Protein AF-A0A7V9ZM08-F1 (afdb_monomer)

Foldseek 3Di:
DDPLVVVVQVVCVVDPVLVVVQLQAQFLQVNVVVSVVVVRPDGSLNSLLVLLVVLLVDDPVQLVCLQAFAAGPDDDDGRRNRTHNAFQLLVLLLVLLVVPDDDPDVDPLVVVVSVCSVPPPVLSVCSSPDGGLVSVCVSSVVVPGNDDSSVSSNRSSVSSNVDDSVVSNCRRGVD

Radius of gyration: 16.04 Å; Cα contacts (8 Å, |Δi|>4): 259; chains: 1; bounding box: 40×32×43 Å

pLDDT: mean 90.61, std 7.18, range [62.62, 97.0]

Nearest PDB structures (foldseek):
  3unw-assembly1_D  TM=2.299E-01  e=9.955E+00  Homo sapiens

Mean predicted aligned error: 4.02 Å

Solvent-accessible surface area (backbone atoms only — not comparable to full-atom values): 9255 Å² total; per-residue (Å²): 134,58,70,59,57,52,52,50,52,5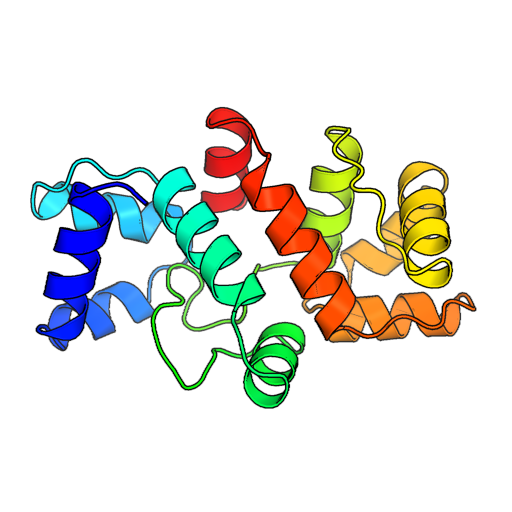3,52,42,74,76,27,68,69,55,46,55,59,39,36,66,23,68,30,31,31,50,48,18,54,57,38,41,78,73,70,39,89,55,47,18,30,56,54,46,35,51,44,22,58,46,56,72,68,48,56,69,73,44,32,48,38,24,15,63,34,34,51,47,91,71,75,85,70,60,14,42,56,52,40,16,88,51,77,47,31,24,47,53,54,51,55,54,47,70,72,65,63,73,78,89,61,90,48,65,45,51,47,53,50,54,52,46,61,76,72,33,71,75,53,46,64,62,29,59,72,14,51,18,31,41,47,38,27,53,55,36,44,77,70,76,32,80,53,55,23,46,59,54,45,41,53,51,24,58,48,51,66,68,47,52,67,70,55,28,33,32,58,15,57,76,102

Sequence (175 aa):
MSQELINFFAKITADKALQERLYVTKEIADVAVIAQEMGFQISGADILRAQAGRVMSLPEDELNTVASGNKAKTGAQWGRGGKGYLDSAGFWLIEINHWGYSEQTSDSSLQLLITKIKEEKSFHIQLLTAKSFEDIADVARRNGFNVIAGDLLRYQAAQILKLSDEQAERVARGR

Secondary structure (DSSP, 8-state):
--HHHHHHHHHHHH-HHHHHHHHS-SSHHHHHHHHHHTT----HHHHHHHHHHHHHT--HHHHHHHHTTPPPSSS---SSTT-SS-SSHHHHHHHHHHTT-----S-HHHHHHHHHHHH-HHHHHHHTT--SHHHHHHHHHHTT----HHHHHHHHHHHHTTS-HHHHHHHHTT-

Structure (mmCIF, N/CA/C/O backbone):
data_AF-A0A7V9ZM08-F1
#
_entry.id   AF-A0A7V9ZM08-F1
#
loop_
_atom_site.group_PDB
_atom_site.id
_atom_site.type_symbol
_atom_site.label_atom_id
_atom_site.label_alt_id
_atom_site.label_comp_id
_atom_site.label_asym_id
_atom_site.label_entity_id
_atom_site.label_seq_id
_atom_site.pdbx_PDB_ins_code
_atom_site.Cartn_x
_atom_site.Cartn_y
_atom_site.Cartn_z
_atom_site.occupancy
_atom_site.B_iso_or_equiv
_atom_site.auth_seq_id
_atom_site.auth_comp_id
_atom_site.auth_asym_id
_atom_site.auth_atom_id
_atom_site.pdbx_PDB_model_num
ATOM 1 N N . MET A 1 1 ? -4.580 2.032 -15.998 1.00 78.75 1 MET A N 1
ATOM 2 C CA . MET A 1 1 ? -3.100 1.992 -15.979 1.00 78.75 1 MET A CA 1
ATOM 3 C C . MET A 1 1 ? -2.607 2.699 -17.233 1.00 78.75 1 MET A C 1
ATOM 5 O O . MET A 1 1 ? -3.222 2.480 -18.269 1.00 78.75 1 MET A O 1
ATOM 9 N N . SER A 1 2 ? -1.600 3.574 -17.150 1.00 88.94 2 SER A N 1
ATOM 10 C CA . SER A 1 2 ? -1.068 4.289 -18.324 1.00 88.94 2 SER A CA 1
ATOM 11 C C . SER A 1 2 ? -0.174 3.384 -19.183 1.00 88.94 2 SER A C 1
ATOM 13 O O . SER A 1 2 ? 0.355 2.385 -18.691 1.00 88.94 2 SER A O 1
ATOM 15 N N . GLN A 1 3 ? 0.014 3.738 -20.459 1.00 91.88 3 GLN A N 1
ATOM 16 C CA . GLN A 1 3 ? 0.896 2.988 -21.363 1.00 91.88 3 GLN A CA 1
ATOM 17 C C . GLN A 1 3 ? 2.362 3.029 -20.906 1.00 91.88 3 GLN A C 1
ATOM 19 O O . GLN A 1 3 ? 3.047 2.012 -20.963 1.00 91.88 3 GLN A O 1
ATOM 24 N N . GLU A 1 4 ? 2.820 4.175 -20.394 1.00 93.81 4 GLU A N 1
ATOM 25 C CA . GLU A 1 4 ? 4.153 4.335 -19.795 1.00 93.81 4 GLU A CA 1
ATOM 26 C C . GLU A 1 4 ? 4.392 3.308 -18.685 1.00 93.81 4 GLU A C 1
ATOM 28 O O . GLU A 1 4 ? 5.396 2.597 -18.690 1.00 93.81 4 GLU A O 1
ATOM 33 N N . LEU A 1 5 ? 3.422 3.155 -17.778 1.00 92.75 5 LEU A N 1
ATOM 34 C CA . LEU A 1 5 ? 3.534 2.231 -16.656 1.00 92.75 5 LEU A CA 1
ATOM 35 C C . LEU A 1 5 ? 3.549 0.763 -17.097 1.00 92.75 5 LEU A C 1
ATOM 37 O O . LEU A 1 5 ? 4.313 -0.038 -16.558 1.00 92.75 5 LEU A O 1
ATOM 41 N N . ILE A 1 6 ? 2.759 0.421 -18.119 1.00 92.69 6 ILE A N 1
ATOM 42 C CA . ILE A 1 6 ? 2.776 -0.910 -18.742 1.00 92.69 6 ILE A CA 1
ATOM 43 C C . ILE A 1 6 ? 4.159 -1.200 -19.341 1.00 92.69 6 ILE A C 1
ATOM 45 O O . ILE A 1 6 ? 4.727 -2.266 -19.093 1.00 92.69 6 ILE A O 1
ATOM 49 N N . ASN A 1 7 ? 4.726 -0.247 -20.084 1.00 94.81 7 ASN A N 1
ATOM 50 C CA . ASN A 1 7 ? 6.039 -0.396 -20.712 1.00 94.81 7 ASN A CA 1
ATOM 51 C C . ASN A 1 7 ? 7.152 -0.539 -19.663 1.00 94.81 7 ASN A C 1
ATOM 53 O O . ASN A 1 7 ? 8.027 -1.398 -19.798 1.00 94.81 7 ASN A O 1
ATOM 57 N N . PHE A 1 8 ? 7.093 0.247 -18.587 1.00 94.75 8 PHE A N 1
ATOM 58 C CA . PHE A 1 8 ? 8.040 0.144 -17.482 1.00 94.75 8 PHE A CA 1
ATOM 59 C C . PHE A 1 8 ? 7.957 -1.225 -16.793 1.00 94.75 8 PHE A C 1
ATOM 61 O O . PHE A 1 8 ? 8.977 -1.885 -16.607 1.00 94.75 8 PHE A O 1
ATOM 68 N N . PHE A 1 9 ? 6.755 -1.728 -16.496 1.00 91.94 9 PHE A N 1
ATOM 69 C CA . PHE A 1 9 ? 6.584 -3.059 -15.901 1.00 91.94 9 PHE A CA 1
ATOM 70 C C . PHE A 1 9 ? 7.048 -4.198 -16.817 1.00 91.94 9 PHE A C 1
ATOM 72 O O . PHE A 1 9 ? 7.638 -5.172 -16.334 1.00 91.94 9 PHE A O 1
ATOM 79 N N . ALA A 1 10 ? 6.851 -4.070 -18.131 1.00 92.88 10 ALA A N 1
ATOM 80 C CA . ALA A 1 10 ? 7.405 -5.009 -19.102 1.00 92.88 10 ALA A CA 1
ATOM 81 C C . ALA A 1 10 ? 8.943 -5.012 -19.058 1.00 92.88 10 ALA A C 1
ATOM 83 O O . ALA A 1 10 ? 9.559 -6.080 -19.000 1.00 92.88 10 ALA A O 1
ATOM 84 N N . LYS A 1 11 ? 9.566 -3.827 -18.992 1.00 94.50 11 LYS A N 1
ATOM 85 C CA . LYS A 1 11 ? 11.023 -3.685 -18.866 1.00 94.50 11 LYS A CA 1
ATOM 86 C C . LYS A 1 11 ? 11.550 -4.315 -17.577 1.00 94.50 11 LYS A C 1
ATOM 88 O O . LYS A 1 11 ? 12.524 -5.058 -17.640 1.00 94.50 11 LYS A O 1
ATOM 93 N N . ILE A 1 12 ? 10.891 -4.091 -16.439 1.00 92.25 12 ILE A N 1
ATOM 94 C CA . ILE A 1 12 ? 11.284 -4.708 -15.162 1.00 92.25 12 ILE A CA 1
ATOM 95 C C . ILE A 1 12 ? 11.203 -6.230 -15.238 1.00 92.25 12 ILE A C 1
ATOM 97 O O . ILE A 1 12 ? 12.118 -6.919 -14.800 1.00 92.25 12 ILE A O 1
ATOM 101 N N . THR A 1 13 ? 10.136 -6.771 -15.827 1.00 90.25 13 THR A N 1
ATOM 102 C CA . THR A 1 13 ? 9.944 -8.225 -15.942 1.00 90.25 13 THR A CA 1
ATOM 103 C C . THR A 1 13 ? 11.087 -8.895 -16.714 1.00 90.25 13 THR A C 1
ATOM 105 O O . THR A 1 13 ? 11.516 -9.988 -16.349 1.00 90.25 13 THR A O 1
ATOM 108 N N . ALA A 1 14 ? 11.620 -8.225 -17.737 1.00 92.56 14 ALA A N 1
ATOM 109 C CA . ALA A 1 14 ? 12.713 -8.730 -18.566 1.00 92.56 14 ALA A CA 1
ATOM 110 C C . ALA A 1 14 ? 14.125 -8.499 -17.982 1.00 92.56 14 ALA A C 1
ATOM 112 O O . ALA A 1 14 ? 15.093 -9.040 -18.515 1.00 92.56 14 ALA A O 1
ATOM 113 N N . ASP A 1 15 ? 14.271 -7.702 -16.918 1.00 94.75 15 ASP A N 1
ATOM 114 C CA . ASP A 1 15 ? 15.563 -7.170 -16.468 1.00 94.75 15 ASP A CA 1
ATOM 115 C C . ASP A 1 15 ? 15.821 -7.453 -14.977 1.00 94.75 15 ASP A C 1
ATOM 117 O O . ASP A 1 15 ? 15.319 -6.766 -14.086 1.00 94.75 15 ASP A O 1
ATOM 121 N N . LYS A 1 16 ? 16.621 -8.491 -14.695 1.00 91.94 16 LYS A N 1
ATOM 122 C CA . LYS A 1 16 ? 16.938 -8.915 -13.318 1.00 91.94 16 LYS A CA 1
ATOM 123 C C . LYS A 1 16 ? 17.718 -7.859 -12.533 1.00 91.94 16 LYS A C 1
ATOM 125 O O . LYS A 1 16 ? 17.426 -7.653 -11.360 1.00 91.94 16 LYS A O 1
ATOM 130 N N . ALA A 1 17 ? 18.663 -7.170 -13.174 1.00 93.88 17 ALA A N 1
ATOM 131 C CA . ALA A 1 17 ? 19.453 -6.132 -12.515 1.00 93.88 17 ALA A CA 1
ATOM 132 C C . ALA A 1 17 ? 18.559 -4.954 -12.098 1.00 93.88 17 ALA A C 1
ATOM 134 O O . ALA A 1 17 ? 18.691 -4.418 -10.997 1.00 93.88 17 ALA A O 1
ATOM 135 N N . LEU A 1 18 ? 17.585 -4.599 -12.941 1.00 93.31 18 LEU A N 1
ATOM 136 C CA . LEU A 1 18 ? 16.574 -3.610 -12.584 1.00 93.31 18 LEU A CA 1
ATOM 137 C C . LEU A 1 18 ? 15.688 -4.085 -11.423 1.00 93.31 18 LEU A C 1
ATOM 139 O O . LEU A 1 18 ? 15.419 -3.304 -10.514 1.00 93.31 18 LEU A O 1
ATOM 143 N N . GLN A 1 19 ? 15.263 -5.352 -11.403 1.00 90.19 19 GLN A N 1
ATOM 144 C CA . GLN A 1 19 ? 14.490 -5.903 -10.280 1.00 90.19 19 GLN A CA 1
ATOM 145 C C . GLN A 1 19 ? 15.254 -5.827 -8.953 1.00 90.19 19 GLN A C 1
ATOM 147 O O . GLN A 1 19 ? 14.664 -5.455 -7.939 1.00 90.19 19 GLN A O 1
ATOM 152 N N . GLU A 1 20 ? 16.550 -6.148 -8.955 1.00 89.56 20 GLU A N 1
ATOM 153 C CA . GLU A 1 20 ? 17.423 -6.042 -7.780 1.00 89.56 20 GLU A CA 1
ATOM 154 C C . GLU A 1 20 ? 17.579 -4.587 -7.328 1.00 89.56 20 GLU A C 1
ATOM 156 O O . GLU A 1 20 ? 17.430 -4.280 -6.144 1.00 89.56 20 GLU A O 1
ATOM 161 N N . ARG A 1 21 ? 17.780 -3.664 -8.274 1.00 92.25 21 ARG A N 1
ATOM 162 C CA . ARG A 1 21 ? 17.854 -2.226 -7.988 1.00 92.25 21 ARG A CA 1
ATOM 163 C C . ARG A 1 21 ? 16.555 -1.695 -7.374 1.00 92.25 21 ARG A C 1
ATOM 165 O O . ARG A 1 21 ? 16.590 -0.950 -6.400 1.00 92.25 21 ARG A O 1
ATOM 172 N N . LEU A 1 22 ? 15.406 -2.105 -7.909 1.00 91.31 22 LEU A N 1
ATOM 173 C CA . LEU A 1 22 ? 14.084 -1.741 -7.393 1.00 91.31 22 LEU A CA 1
ATOM 174 C C . LEU A 1 22 ? 13.741 -2.428 -6.068 1.00 91.31 22 LEU A C 1
ATOM 176 O O . LEU A 1 22 ? 12.836 -1.988 -5.367 1.00 91.31 22 LEU A O 1
ATOM 180 N N . TYR A 1 23 ? 14.412 -3.522 -5.717 1.00 86.62 23 TYR A N 1
ATOM 181 C CA . TYR A 1 23 ? 14.157 -4.229 -4.465 1.00 86.62 23 TYR A CA 1
ATOM 182 C C . TYR A 1 23 ? 14.625 -3.429 -3.243 1.00 86.62 23 TYR A C 1
ATOM 184 O O . TYR A 1 23 ? 13.974 -3.458 -2.197 1.00 86.62 23 TYR A O 1
ATOM 192 N N . VAL A 1 24 ? 15.741 -2.710 -3.383 1.00 87.62 24 VAL A N 1
ATOM 193 C CA . VAL A 1 24 ? 16.412 -1.997 -2.284 1.00 87.62 24 VAL A CA 1
ATOM 194 C C . VAL A 1 24 ? 15.936 -0.555 -2.089 1.00 87.62 24 VAL A C 1
ATOM 196 O O . VAL A 1 24 ? 16.386 0.111 -1.156 1.00 87.62 24 VAL A O 1
ATOM 199 N N . THR A 1 25 ? 15.027 -0.066 -2.934 1.00 90.88 25 THR A N 1
ATOM 200 C CA . THR A 1 25 ? 14.401 1.255 -2.774 1.00 90.88 25 THR A CA 1
ATOM 201 C C . THR A 1 25 ? 13.597 1.330 -1.481 1.00 90.88 25 THR A C 1
ATOM 203 O O . THR A 1 25 ? 12.986 0.341 -1.069 1.00 90.88 25 THR A O 1
ATOM 206 N N . LYS A 1 26 ? 13.607 2.487 -0.812 1.00 88.94 26 LYS A N 1
ATOM 207 C CA . LYS A 1 26 ? 12.999 2.653 0.518 1.00 88.94 26 LYS A CA 1
ATOM 208 C C . LYS A 1 26 ? 11.596 3.228 0.451 1.00 88.94 26 LYS A C 1
ATOM 210 O O . LYS A 1 26 ? 10.774 2.832 1.271 1.00 88.94 26 LYS A O 1
ATOM 215 N N . GLU A 1 27 ? 11.368 4.126 -0.499 1.00 91.62 27 GLU A N 1
ATOM 216 C CA . GLU A 1 27 ? 10.089 4.777 -0.761 1.00 91.62 27 GLU A CA 1
ATOM 217 C C . GLU A 1 27 ? 9.542 4.339 -2.126 1.00 91.62 27 GLU A C 1
ATOM 219 O O . GLU A 1 27 ? 10.289 3.997 -3.046 1.00 91.62 27 GLU A O 1
ATOM 224 N N . ILE A 1 28 ? 8.220 4.371 -2.296 1.00 92.44 28 ILE A N 1
ATOM 225 C CA . ILE A 1 28 ? 7.585 4.077 -3.589 1.00 92.44 28 ILE A CA 1
ATOM 226 C C . ILE A 1 28 ? 7.992 5.132 -4.622 1.00 92.44 28 ILE A C 1
ATOM 228 O O . ILE A 1 28 ? 8.204 4.800 -5.788 1.00 92.44 28 ILE A O 1
ATOM 232 N N . ALA A 1 29 ? 8.184 6.379 -4.192 1.00 93.75 29 ALA A N 1
ATOM 233 C CA . ALA A 1 29 ? 8.682 7.455 -5.039 1.00 93.75 29 ALA A CA 1
ATOM 234 C C . ALA A 1 29 ? 10.081 7.171 -5.629 1.00 93.75 29 ALA A C 1
ATOM 236 O O . ALA A 1 29 ? 10.342 7.564 -6.765 1.00 93.75 29 ALA A O 1
ATOM 237 N N . ASP A 1 30 ? 10.948 6.413 -4.945 1.00 94.69 30 ASP A N 1
ATOM 238 C CA . ASP A 1 30 ? 12.268 6.028 -5.480 1.00 94.69 30 ASP A CA 1
ATOM 239 C C . ASP A 1 30 ? 12.146 5.173 -6.757 1.00 94.69 30 ASP A C 1
ATOM 241 O O . ASP A 1 30 ? 12.998 5.221 -7.645 1.00 94.69 30 ASP A O 1
ATOM 245 N N . VAL A 1 31 ? 11.071 4.381 -6.875 1.00 93.94 31 VAL A N 1
ATOM 246 C CA . VAL A 1 31 ? 10.787 3.573 -8.074 1.00 93.94 31 VAL A CA 1
ATOM 247 C C . VAL A 1 31 ? 10.521 4.477 -9.276 1.00 93.94 31 VAL A C 1
ATOM 249 O O . VAL A 1 31 ? 10.979 4.181 -10.379 1.00 93.94 31 VAL A O 1
ATOM 252 N N . ALA A 1 32 ? 9.811 5.586 -9.058 1.00 95.06 32 ALA A N 1
ATOM 253 C CA . ALA A 1 32 ? 9.536 6.571 -10.095 1.00 95.06 32 ALA A CA 1
ATOM 254 C C . ALA A 1 32 ? 10.812 7.306 -10.529 1.00 95.06 32 ALA A C 1
ATOM 256 O O . ALA A 1 32 ? 11.017 7.491 -11.725 1.00 95.06 32 ALA A O 1
ATOM 257 N N . VAL A 1 33 ? 11.715 7.633 -9.595 1.00 96.44 33 VAL A N 1
ATOM 258 C CA . VAL A 1 33 ? 13.034 8.211 -9.922 1.00 96.44 33 VAL A CA 1
ATOM 259 C C . VAL A 1 33 ? 13.820 7.281 -10.850 1.00 96.44 33 VAL A C 1
ATOM 261 O O . VAL A 1 33 ? 14.304 7.711 -11.894 1.00 96.44 33 VAL A O 1
ATOM 264 N N . ILE A 1 34 ? 13.875 5.983 -10.533 1.00 96.06 34 ILE A N 1
ATOM 265 C CA . ILE A 1 34 ? 14.546 4.987 -11.384 1.00 96.06 34 ILE A CA 1
ATOM 266 C C . ILE A 1 34 ? 13.873 4.881 -12.760 1.00 96.06 34 ILE A C 1
ATOM 268 O O . ILE A 1 34 ? 14.561 4.763 -13.771 1.00 96.06 34 ILE A O 1
ATOM 272 N N . ALA A 1 35 ? 12.540 4.937 -12.822 1.00 95.62 35 ALA A N 1
ATOM 273 C CA . ALA A 1 35 ? 11.814 4.937 -14.090 1.00 95.62 35 ALA A CA 1
ATOM 274 C C . ALA A 1 35 ? 12.184 6.158 -14.956 1.00 95.62 35 ALA A C 1
ATOM 276 O O . ALA A 1 35 ? 12.447 6.016 -16.152 1.00 95.62 35 ALA A O 1
ATOM 277 N N . GLN A 1 36 ? 12.276 7.341 -14.346 1.00 96.75 36 GLN A N 1
ATOM 278 C CA . GLN A 1 36 ? 12.614 8.598 -15.020 1.00 96.75 36 GLN A CA 1
ATOM 279 C C . GLN A 1 36 ? 14.042 8.614 -15.568 1.00 96.75 36 GLN A C 1
ATOM 281 O O . GLN A 1 36 ? 14.254 9.076 -16.688 1.00 96.75 36 GLN A O 1
ATOM 286 N N . GLU A 1 37 ? 15.012 8.042 -14.851 1.00 96.94 37 GLU A N 1
ATOM 287 C CA . GLU A 1 37 ? 16.380 7.853 -15.364 1.00 96.94 37 GLU A CA 1
ATOM 288 C C . GLU A 1 37 ? 16.422 7.016 -16.654 1.00 96.94 37 GLU A C 1
ATOM 290 O O . GLU A 1 37 ? 17.332 7.157 -17.469 1.00 96.94 37 GLU A O 1
ATOM 295 N N . MET A 1 38 ? 15.431 6.144 -16.844 1.00 95.75 38 MET A N 1
ATOM 296 C CA . MET A 1 38 ? 15.282 5.298 -18.027 1.00 95.75 38 MET A CA 1
ATOM 297 C C . MET A 1 38 ? 14.391 5.930 -19.109 1.00 95.75 38 MET A C 1
ATOM 299 O O . MET A 1 38 ? 14.110 5.285 -20.119 1.00 95.75 38 MET A O 1
ATOM 303 N N . GLY A 1 39 ? 13.950 7.174 -18.907 1.00 96.88 39 GLY A N 1
ATOM 304 C CA . GLY A 1 39 ? 13.124 7.936 -19.841 1.00 96.88 39 GLY A CA 1
ATOM 305 C C . GLY A 1 39 ? 11.613 7.791 -19.648 1.00 96.88 39 GLY A C 1
ATOM 306 O O . GLY A 1 39 ? 10.868 8.448 -20.372 1.00 96.88 39 GLY A O 1
ATOM 307 N N . PHE A 1 40 ? 11.146 6.993 -18.680 1.00 96.69 40 PHE A N 1
ATOM 308 C CA . PHE A 1 40 ? 9.712 6.836 -18.423 1.00 96.69 40 PHE A CA 1
ATOM 309 C C . PHE A 1 40 ? 9.141 8.034 -17.660 1.00 96.69 40 PHE A C 1
ATOM 311 O O . PHE A 1 40 ? 9.695 8.470 -16.651 1.00 96.69 40 PHE A O 1
ATOM 318 N N . GLN A 1 41 ? 7.987 8.534 -18.096 1.00 95.88 41 GLN A N 1
ATOM 319 C CA . GLN A 1 41 ? 7.294 9.652 -17.443 1.00 95.88 41 GLN A CA 1
ATOM 320 C C . GLN A 1 41 ? 6.241 9.124 -16.461 1.00 95.88 41 GLN A C 1
ATOM 322 O O . GLN A 1 41 ? 5.043 9.142 -16.736 1.00 95.88 41 GLN A O 1
ATOM 327 N N . ILE A 1 42 ? 6.706 8.594 -15.326 1.00 95.19 42 ILE A N 1
ATOM 328 C CA . ILE A 1 42 ? 5.877 7.954 -14.290 1.00 95.19 42 ILE A CA 1
ATOM 329 C C . ILE A 1 42 ? 6.131 8.636 -12.939 1.00 95.19 42 ILE A C 1
ATOM 331 O O . ILE A 1 42 ? 7.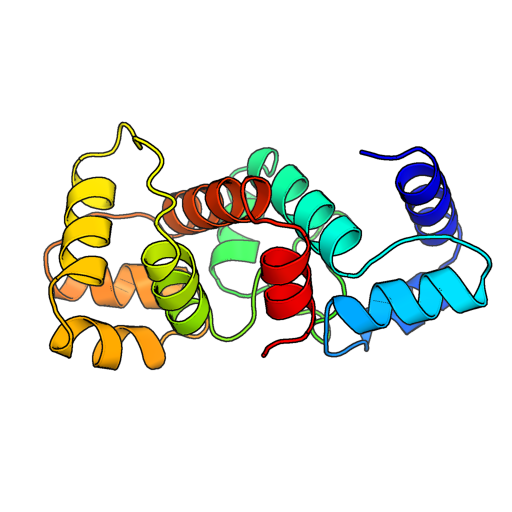272 8.974 -12.615 1.00 95.19 42 ILE A O 1
ATOM 335 N N . SER A 1 43 ? 5.072 8.832 -12.150 1.00 96.00 43 SER A N 1
ATOM 336 C CA . SER A 1 43 ? 5.122 9.398 -10.792 1.00 96.00 43 SER A CA 1
ATOM 337 C C . SER A 1 43 ? 5.097 8.329 -9.689 1.00 96.00 43 SER A C 1
ATOM 339 O O . SER A 1 43 ? 4.778 7.162 -9.934 1.00 96.00 43 SER A O 1
ATOM 341 N N . GLY A 1 44 ? 5.396 8.714 -8.443 1.00 94.75 44 GLY A N 1
ATOM 342 C CA . GLY A 1 44 ? 5.224 7.827 -7.288 1.00 94.75 44 GLY A CA 1
ATOM 343 C C . GLY A 1 44 ? 3.757 7.435 -7.095 1.00 94.75 44 GLY A C 1
ATOM 344 O O . GLY A 1 44 ? 3.456 6.267 -6.838 1.00 94.75 44 GLY A O 1
ATOM 345 N N . ALA A 1 45 ? 2.842 8.384 -7.313 1.00 95.31 45 ALA A N 1
ATOM 346 C CA . ALA A 1 45 ? 1.399 8.159 -7.321 1.00 95.31 45 ALA A CA 1
ATOM 347 C C . ALA A 1 45 ? 0.965 7.064 -8.316 1.00 95.31 45 ALA A C 1
ATOM 349 O O . ALA A 1 45 ? 0.145 6.208 -7.972 1.00 95.31 45 ALA A O 1
ATOM 350 N N . ASP A 1 46 ? 1.536 7.034 -9.524 1.00 95.31 46 ASP A N 1
ATOM 351 C CA . ASP A 1 46 ? 1.240 5.999 -10.525 1.00 95.31 46 ASP A CA 1
ATOM 352 C C . ASP A 1 46 ? 1.646 4.602 -10.042 1.00 95.31 46 ASP A C 1
ATOM 354 O O . ASP A 1 46 ? 0.862 3.650 -10.138 1.00 95.31 46 ASP A O 1
ATOM 358 N N . ILE A 1 47 ? 2.852 4.478 -9.475 1.00 94.00 47 ILE A N 1
ATOM 359 C CA . ILE A 1 47 ? 3.347 3.216 -8.911 1.00 94.00 47 ILE A CA 1
ATOM 360 C C . ILE A 1 47 ? 2.464 2.777 -7.739 1.00 94.00 47 ILE A C 1
ATOM 362 O O . ILE A 1 47 ? 2.054 1.614 -7.682 1.00 94.00 47 ILE A O 1
ATOM 366 N N . LEU A 1 48 ? 2.136 3.695 -6.825 1.00 94.62 48 LEU A N 1
ATOM 367 C CA . LEU A 1 48 ? 1.295 3.421 -5.662 1.00 94.62 48 LEU A CA 1
ATOM 368 C C . LEU A 1 48 ? -0.084 2.896 -6.081 1.00 94.62 48 LEU A C 1
ATOM 370 O O . LEU A 1 48 ? -0.533 1.863 -5.579 1.00 94.62 48 LEU A O 1
ATOM 374 N N . ARG A 1 49 ? -0.745 3.559 -7.037 1.00 94.44 49 ARG A N 1
ATOM 375 C CA . ARG A 1 49 ? -2.058 3.131 -7.541 1.00 94.44 49 ARG A CA 1
ATOM 376 C C . ARG A 1 49 ? -1.988 1.803 -8.280 1.00 94.44 49 ARG A C 1
ATOM 378 O O . ARG A 1 49 ? -2.893 0.986 -8.135 1.00 94.44 49 ARG A O 1
ATOM 385 N N . ALA A 1 50 ? -0.921 1.536 -9.030 1.00 92.69 50 ALA A N 1
ATOM 386 C CA . ALA A 1 50 ? -0.739 0.225 -9.646 1.00 92.69 50 ALA A CA 1
ATOM 387 C C . ALA A 1 50 ? -0.558 -0.889 -8.605 1.00 92.69 50 ALA A C 1
ATOM 389 O O . ALA A 1 50 ? -1.155 -1.957 -8.750 1.00 92.69 50 ALA A O 1
ATOM 390 N N . GLN A 1 51 ? 0.195 -0.639 -7.527 1.00 91.88 51 GLN A N 1
ATOM 391 C CA . GLN A 1 51 ? 0.294 -1.581 -6.408 1.00 91.88 51 GLN A CA 1
ATOM 392 C C . GLN A 1 51 ? -1.062 -1.768 -5.708 1.00 91.88 51 GLN A C 1
ATOM 394 O O . GLN A 1 51 ? -1.421 -2.899 -5.386 1.00 91.88 51 GLN A O 1
ATOM 399 N N . ALA A 1 52 ? -1.840 -0.697 -5.524 1.00 93.00 52 ALA A N 1
ATOM 400 C CA . ALA A 1 52 ? -3.186 -0.751 -4.952 1.00 93.00 52 ALA A CA 1
ATOM 401 C C . ALA A 1 52 ? -4.149 -1.588 -5.805 1.00 93.00 52 ALA A C 1
ATOM 403 O O . ALA A 1 52 ? -4.785 -2.515 -5.312 1.00 93.00 52 ALA A O 1
ATOM 404 N N . GLY A 1 53 ? -4.194 -1.325 -7.113 1.00 92.75 53 GLY A N 1
ATOM 405 C CA . GLY A 1 53 ? -5.000 -2.100 -8.055 1.00 92.75 53 GLY A CA 1
ATOM 406 C C . GLY A 1 53 ? -4.615 -3.580 -8.064 1.00 92.75 53 GLY A C 1
ATOM 407 O O . GLY A 1 53 ? -5.489 -4.440 -8.125 1.00 92.75 53 GLY A O 1
ATOM 408 N N . ARG A 1 54 ? -3.321 -3.895 -7.913 1.00 90.69 54 ARG A N 1
ATOM 409 C CA . ARG A 1 54 ? -2.857 -5.280 -7.767 1.00 90.69 54 ARG A CA 1
ATOM 410 C C . ARG A 1 54 ? -3.418 -5.937 -6.508 1.00 90.69 54 ARG A C 1
ATOM 412 O O . ARG A 1 54 ? -3.911 -7.057 -6.608 1.00 90.69 54 ARG A O 1
ATOM 419 N N . VAL A 1 55 ? -3.353 -5.269 -5.352 1.00 92.25 55 VAL A N 1
ATOM 420 C CA . VAL A 1 55 ? -3.883 -5.787 -4.074 1.00 92.25 55 VAL A CA 1
ATOM 421 C C . VAL A 1 55 ? -5.340 -6.232 -4.208 1.00 92.25 55 VAL A C 1
ATOM 423 O O . VAL A 1 55 ? -5.695 -7.301 -3.715 1.00 92.25 55 VAL A O 1
ATOM 426 N N . MET A 1 56 ? -6.155 -5.479 -4.951 1.00 92.19 56 MET A N 1
ATOM 427 C CA . MET A 1 56 ? -7.563 -5.821 -5.202 1.00 92.19 56 MET A CA 1
ATOM 428 C C . MET A 1 56 ? -7.755 -7.151 -5.947 1.00 92.19 56 MET A C 1
ATOM 430 O O . MET A 1 56 ? -8.811 -7.765 -5.840 1.00 92.19 56 MET A O 1
ATOM 434 N N . SER A 1 57 ? -6.740 -7.598 -6.687 1.00 91.56 57 SER A N 1
ATOM 435 C CA . SER A 1 57 ? -6.756 -8.823 -7.496 1.00 91.56 57 SER A CA 1
ATOM 436 C C . SER A 1 57 ? -5.950 -9.981 -6.900 1.00 91.56 57 SER A C 1
ATOM 438 O O . SER A 1 57 ? -5.859 -11.036 -7.527 1.00 91.56 57 SER A O 1
ATOM 440 N N . LEU A 1 58 ? -5.333 -9.799 -5.725 1.00 91.56 58 LEU A N 1
ATOM 441 C CA . LEU A 1 58 ? -4.529 -10.852 -5.108 1.00 91.56 58 LEU A CA 1
ATOM 442 C C . LEU A 1 58 ? -5.414 -12.024 -4.654 1.00 91.56 58 LEU A C 1
ATOM 444 O O . LEU A 1 58 ? -6.480 -11.790 -4.064 1.00 91.56 58 LEU A O 1
ATOM 448 N N . PRO A 1 59 ? -4.963 -13.274 -4.867 1.00 92.44 59 PRO A N 1
ATOM 449 C CA . PRO A 1 59 ? -5.574 -14.426 -4.224 1.00 92.44 59 PRO A CA 1
ATOM 450 C C . PRO A 1 59 ? -5.380 -14.343 -2.704 1.00 92.44 59 PRO A C 1
ATOM 452 O O . PRO A 1 59 ? -4.515 -13.621 -2.205 1.00 92.44 59 PRO A O 1
ATOM 455 N N . GLU A 1 60 ? -6.212 -15.063 -1.958 1.00 91.19 60 GLU A N 1
ATOM 456 C CA . GLU A 1 60 ? -6.292 -14.943 -0.499 1.00 91.19 60 GLU A CA 1
ATOM 457 C C . GLU A 1 60 ? -4.971 -15.270 0.218 1.00 91.19 60 GLU A C 1
ATOM 459 O O . GLU A 1 60 ? -4.583 -14.576 1.156 1.00 91.19 60 GLU A O 1
ATOM 464 N N . ASP A 1 61 ? -4.227 -16.269 -0.254 1.00 91.12 61 ASP A N 1
ATOM 465 C CA . ASP A 1 61 ? -2.935 -16.663 0.312 1.00 91.12 61 ASP A CA 1
ATOM 466 C C . ASP A 1 61 ? -1.863 -15.570 0.151 1.00 91.12 61 ASP A C 1
ATOM 468 O O . ASP A 1 61 ? -1.111 -15.265 1.087 1.00 91.12 61 ASP A O 1
ATOM 472 N N . GLU A 1 62 ? -1.814 -14.923 -1.015 1.00 91.50 62 GLU A N 1
ATOM 473 C CA . GLU A 1 62 ? -0.932 -13.779 -1.235 1.00 91.50 62 GLU A CA 1
ATOM 474 C C . GLU A 1 62 ? -1.413 -12.533 -0.496 1.00 91.50 62 GLU A C 1
ATOM 476 O O . GLU A 1 62 ? -0.591 -11.787 0.035 1.00 91.50 62 GLU A O 1
ATOM 481 N N . LEU A 1 63 ? -2.725 -12.315 -0.416 1.00 92.00 63 LEU A N 1
ATOM 482 C CA . LEU A 1 63 ? -3.296 -11.200 0.329 1.00 92.00 63 LEU A CA 1
ATOM 483 C C . LEU A 1 63 ? -2.916 -11.284 1.810 1.00 92.00 63 LEU A C 1
ATOM 485 O O . LEU A 1 63 ? -2.449 -10.293 2.364 1.00 92.00 63 LEU A O 1
ATOM 489 N N . ASN A 1 64 ? -3.020 -12.465 2.422 1.00 91.56 64 ASN A N 1
ATOM 490 C CA . ASN A 1 64 ? -2.615 -12.701 3.810 1.00 91.56 64 ASN A CA 1
ATOM 491 C C . ASN A 1 64 ? -1.100 -12.509 4.005 1.00 91.56 64 ASN A C 1
ATOM 493 O O . ASN A 1 64 ? -0.645 -11.936 5.000 1.00 91.56 64 ASN A O 1
ATOM 497 N N . THR A 1 65 ? -0.298 -12.913 3.016 1.00 91.81 65 THR A N 1
ATOM 498 C CA . THR A 1 65 ? 1.152 -12.652 3.013 1.00 91.81 65 THR A CA 1
ATOM 499 C C . THR A 1 65 ? 1.442 -11.146 3.018 1.00 91.81 65 THR A C 1
ATOM 501 O O . THR A 1 65 ? 2.264 -10.665 3.794 1.00 91.81 65 THR A O 1
ATOM 504 N N . VAL A 1 66 ? 0.739 -10.373 2.192 1.00 91.69 66 VAL A N 1
ATOM 505 C CA . VAL A 1 66 ? 0.915 -8.916 2.123 1.00 91.69 66 VAL A CA 1
ATOM 506 C C . VAL A 1 66 ? 0.372 -8.218 3.371 1.00 91.69 66 VAL A C 1
ATOM 508 O O . VAL A 1 66 ? 1.004 -7.287 3.874 1.00 91.69 66 VAL A O 1
ATOM 511 N N . ALA A 1 67 ? -0.761 -8.680 3.901 1.00 92.38 67 ALA A N 1
ATOM 512 C CA . ALA A 1 67 ? -1.409 -8.125 5.086 1.00 92.38 67 ALA A CA 1
ATOM 513 C C . ALA A 1 67 ? -0.545 -8.280 6.348 1.00 92.38 67 ALA A C 1
ATOM 515 O O . ALA A 1 67 ? -0.489 -7.368 7.172 1.00 92.38 67 ALA A O 1
ATOM 516 N N . SER A 1 68 ? 0.224 -9.369 6.439 1.00 90.31 68 SER A N 1
ATOM 517 C CA . SER A 1 68 ? 1.221 -9.602 7.496 1.00 90.31 68 SER A CA 1
ATOM 518 C C . SER A 1 68 ? 2.517 -8.789 7.333 1.00 90.31 68 SER A C 1
ATOM 520 O O . SER A 1 68 ? 3.456 -8.948 8.110 1.00 90.31 68 SER A O 1
ATOM 522 N N . GLY A 1 69 ? 2.593 -7.894 6.341 1.00 86.56 69 GLY A N 1
ATOM 523 C CA . GLY A 1 69 ? 3.752 -7.026 6.112 1.00 86.56 69 GLY A CA 1
ATOM 524 C C . GLY A 1 69 ? 4.874 -7.672 5.295 1.00 86.56 69 GLY A C 1
ATOM 525 O O . GLY A 1 69 ? 5.944 -7.074 5.150 1.00 86.56 69 GLY A O 1
ATOM 526 N N . ASN A 1 70 ? 4.638 -8.852 4.716 1.00 87.94 70 ASN A N 1
ATOM 527 C CA . ASN A 1 70 ? 5.596 -9.538 3.853 1.00 87.94 70 ASN A CA 1
ATOM 528 C C . ASN A 1 70 ? 5.364 -9.206 2.375 1.00 87.94 70 ASN A C 1
ATOM 530 O O . ASN A 1 70 ? 4.301 -8.743 1.965 1.00 87.94 70 ASN A O 1
ATOM 534 N N . LYS A 1 71 ? 6.377 -9.444 1.542 1.00 83.19 71 LYS A N 1
ATOM 535 C CA . LYS A 1 71 ? 6.246 -9.288 0.092 1.00 83.19 71 LYS A CA 1
ATOM 536 C C . LYS A 1 71 ? 5.452 -10.454 -0.496 1.00 83.19 71 LYS A C 1
ATOM 538 O O . LYS A 1 71 ? 5.708 -11.608 -0.157 1.00 83.19 71 LYS A O 1
ATOM 543 N N . ALA A 1 72 ? 4.545 -10.156 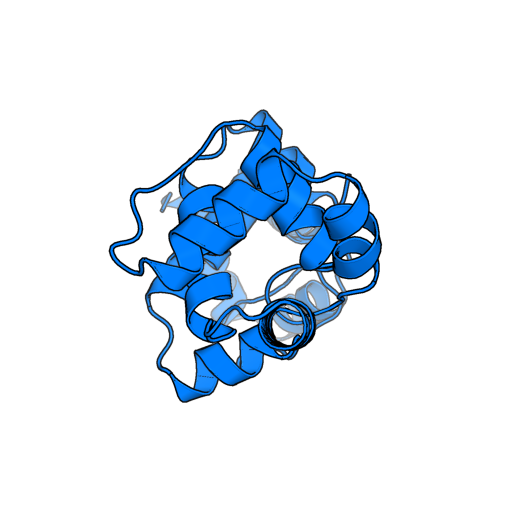-1.425 1.00 81.00 72 ALA A N 1
ATOM 544 C CA . ALA A 1 72 ? 3.900 -11.188 -2.233 1.00 81.00 72 ALA A CA 1
ATOM 545 C C . ALA A 1 72 ? 4.944 -12.016 -3.006 1.00 81.00 72 ALA A C 1
ATOM 547 O O . ALA A 1 72 ? 5.966 -11.489 -3.457 1.00 81.00 72 ALA A O 1
ATOM 548 N N . LYS A 1 73 ? 4.671 -13.313 -3.184 1.00 77.25 73 LYS A N 1
ATOM 549 C CA . LYS A 1 73 ? 5.526 -14.201 -3.986 1.00 77.25 73 LYS A CA 1
ATOM 550 C C . LYS A 1 73 ? 5.490 -13.808 -5.452 1.00 77.25 73 LYS A C 1
ATOM 552 O O . LYS A 1 73 ? 6.516 -13.867 -6.128 1.00 77.25 73 LYS A O 1
ATOM 557 N N . THR A 1 74 ? 4.320 -13.402 -5.937 1.00 72.00 74 THR A N 1
ATOM 558 C CA . THR A 1 74 ? 4.189 -12.930 -7.301 1.00 72.00 74 THR A CA 1
ATOM 559 C C . THR A 1 74 ? 4.243 -11.412 -7.384 1.00 72.00 74 THR A C 1
ATOM 561 O O . THR A 1 74 ? 3.667 -10.658 -6.596 1.00 72.00 74 THR A O 1
ATOM 564 N N . GLY A 1 75 ? 4.942 -10.992 -8.434 1.00 66.00 75 GLY A N 1
ATOM 565 C CA . GLY A 1 75 ? 4.991 -9.656 -8.987 1.00 66.00 75 GLY A CA 1
ATOM 566 C C . GLY A 1 75 ? 5.393 -8.506 -8.068 1.00 66.00 75 GLY A C 1
ATOM 567 O O . GLY A 1 75 ? 6.154 -8.610 -7.110 1.00 66.00 75 GLY A O 1
ATOM 568 N N . ALA A 1 76 ? 4.993 -7.344 -8.546 1.00 64.44 76 ALA A N 1
ATOM 569 C CA . ALA A 1 76 ? 5.724 -6.104 -8.442 1.00 64.44 76 ALA A CA 1
ATOM 570 C C . ALA A 1 76 ? 5.296 -5.262 -7.233 1.00 64.44 76 ALA A C 1
ATOM 572 O O . ALA A 1 76 ? 4.444 -4.385 -7.358 1.00 64.44 76 ALA A O 1
ATOM 573 N N . GLN A 1 77 ? 5.872 -5.522 -6.061 1.00 78.88 77 GLN A N 1
ATOM 574 C CA . GLN A 1 77 ? 5.831 -4.586 -4.933 1.00 78.88 77 GLN A CA 1
ATOM 575 C C . GLN A 1 77 ? 7.256 -4.117 -4.630 1.00 78.88 77 GLN A C 1
ATOM 577 O O . GLN A 1 77 ? 8.106 -4.910 -4.214 1.00 78.88 77 GLN A O 1
ATOM 582 N N . TRP A 1 78 ? 7.508 -2.836 -4.889 1.00 82.44 78 TRP A N 1
ATOM 583 C CA . TRP A 1 78 ? 8.810 -2.174 -4.755 1.00 82.44 78 TRP A CA 1
ATOM 584 C C . TRP A 1 78 ? 8.669 -0.871 -3.974 1.00 82.44 78 TRP A C 1
ATOM 586 O O . TRP A 1 78 ? 7.550 -0.388 -3.784 1.00 82.44 78 TRP A O 1
ATOM 59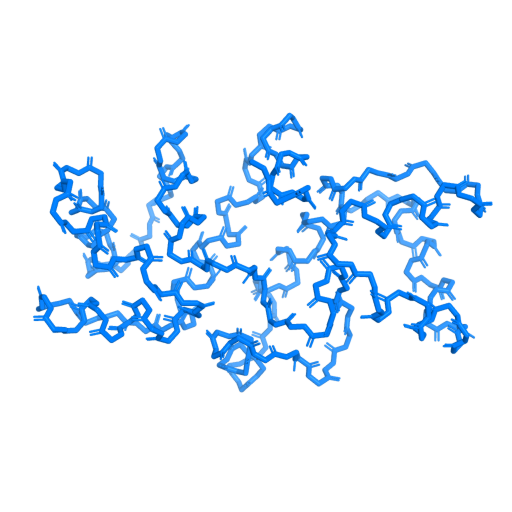6 N N . GLY A 1 79 ? 9.801 -0.302 -3.556 1.00 76.81 79 GLY A N 1
ATOM 597 C CA . GLY A 1 79 ? 9.820 0.976 -2.851 1.00 76.81 79 GLY A CA 1
ATOM 598 C C . GLY A 1 79 ? 9.638 0.876 -1.347 1.00 76.81 79 GLY A C 1
ATOM 599 O O . GLY A 1 79 ? 9.105 1.805 -0.765 1.00 76.81 79 GLY A O 1
ATOM 600 N N . ARG A 1 80 ? 9.996 -0.260 -0.729 1.00 81.94 80 ARG A N 1
ATOM 601 C CA . ARG A 1 80 ? 9.889 -0.497 0.730 1.00 81.94 80 ARG A CA 1
ATOM 602 C C . ARG A 1 80 ? 10.910 -1.509 1.265 1.00 81.94 80 ARG A C 1
ATOM 604 O O . ARG A 1 80 ? 10.630 -2.245 2.210 1.00 81.94 80 ARG A O 1
ATOM 611 N N . GLY A 1 81 ? 12.066 -1.638 0.617 1.00 79.94 81 GLY A N 1
ATOM 612 C CA . GLY A 1 81 ? 13.110 -2.598 0.991 1.00 79.94 81 GLY A CA 1
ATOM 613 C C . GLY A 1 81 ? 12.608 -4.045 1.035 1.00 79.94 81 GLY A C 1
ATOM 614 O O . GLY A 1 81 ? 12.955 -4.790 1.948 1.00 79.94 81 GLY A O 1
ATOM 615 N N . GLY A 1 82 ? 11.717 -4.413 0.108 1.00 72.62 82 GLY A N 1
ATOM 616 C CA . GLY A 1 82 ? 11.112 -5.745 0.050 1.00 72.62 82 GLY A CA 1
ATOM 617 C C . GLY A 1 82 ? 10.011 -6.031 1.081 1.00 72.62 82 GLY A C 1
ATOM 618 O O . GLY A 1 82 ? 9.748 -7.199 1.346 1.00 72.62 82 GLY A O 1
ATOM 619 N N . LYS A 1 83 ? 9.365 -5.014 1.667 1.00 77.38 83 LYS A N 1
ATOM 620 C CA . LYS A 1 83 ? 8.266 -5.185 2.642 1.00 77.38 83 LYS A CA 1
ATOM 621 C C . LYS A 1 83 ? 6.864 -5.096 2.005 1.00 77.38 83 LYS A C 1
ATOM 623 O O . LYS A 1 83 ? 6.704 -4.558 0.905 1.00 77.38 83 LYS A O 1
ATOM 628 N N . GLY A 1 84 ? 5.852 -5.633 2.699 1.00 72.44 84 GLY A N 1
ATOM 629 C CA . GLY A 1 84 ? 4.429 -5.681 2.292 1.00 72.44 84 GLY A CA 1
ATOM 630 C C . GLY A 1 84 ? 3.776 -4.305 2.127 1.00 72.44 84 GLY A C 1
ATOM 631 O O . GLY A 1 84 ? 4.463 -3.322 2.307 1.00 72.44 84 GLY A O 1
ATOM 632 N N . TYR A 1 85 ? 2.491 -4.209 1.766 1.00 80.75 85 TYR A N 1
ATOM 633 C CA . TYR A 1 85 ? 1.852 -3.093 1.019 1.00 80.75 85 TYR A CA 1
ATOM 634 C C . TYR A 1 85 ? 2.079 -1.624 1.440 1.00 80.75 85 TYR A C 1
ATOM 636 O O . TYR A 1 85 ? 2.118 -0.767 0.565 1.00 80.75 85 TYR A O 1
ATOM 644 N N . LEU A 1 86 ? 2.217 -1.290 2.716 1.00 84.50 86 LEU A N 1
ATOM 645 C CA . LEU A 1 86 ? 2.595 0.052 3.173 1.00 84.50 86 LEU A CA 1
ATOM 646 C C . LEU A 1 86 ? 3.482 -0.121 4.402 1.00 84.50 86 LEU A C 1
ATOM 648 O O . LEU A 1 86 ? 3.300 -1.070 5.167 1.00 84.50 86 LEU A O 1
ATOM 652 N N . ASP A 1 87 ? 4.447 0.772 4.591 1.00 81.62 87 ASP A N 1
ATOM 653 C CA . ASP A 1 87 ? 5.116 0.884 5.881 1.00 81.62 87 ASP A CA 1
ATOM 654 C C . ASP A 1 87 ? 4.135 1.458 6.912 1.00 81.62 87 ASP A C 1
ATOM 656 O O . ASP A 1 87 ? 3.179 2.120 6.539 1.00 81.62 87 ASP A O 1
ATOM 660 N N . SER A 1 88 ? 4.328 1.199 8.206 1.00 88.69 88 SER A N 1
ATOM 661 C CA . SER A 1 88 ? 3.523 1.842 9.262 1.00 88.69 88 SER A CA 1
ATOM 662 C C . SER A 1 88 ? 2.004 1.789 9.000 1.00 88.69 88 SER A C 1
ATOM 664 O O . SER A 1 88 ? 1.326 2.815 9.039 1.00 88.69 88 SER A O 1
ATOM 666 N N . ALA A 1 89 ? 1.468 0.603 8.686 1.00 91.81 89 ALA A N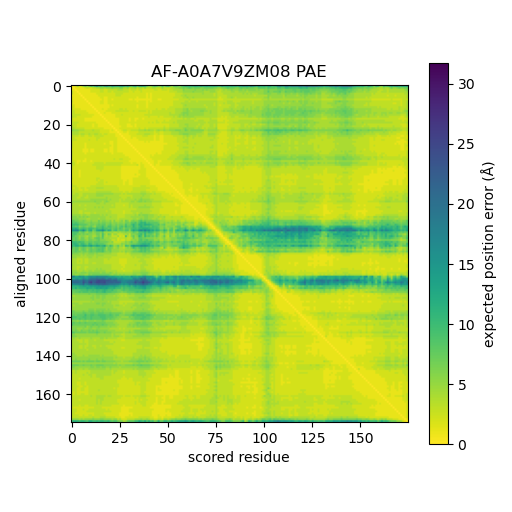 1
ATOM 667 C CA . ALA A 1 89 ? 0.104 0.436 8.170 1.00 91.81 89 ALA A CA 1
ATOM 668 C C . ALA A 1 89 ? -0.975 1.175 8.987 1.00 91.81 89 ALA A C 1
ATOM 670 O O . ALA A 1 89 ? -1.895 1.752 8.409 1.00 91.81 89 ALA A O 1
ATOM 671 N N . GLY A 1 90 ? -0.849 1.209 10.320 1.00 93.88 90 GLY A N 1
ATOM 672 C CA . GLY A 1 90 ? -1.794 1.924 11.178 1.00 93.88 90 GLY A CA 1
ATOM 673 C C . GLY A 1 90 ? -1.784 3.443 10.988 1.00 93.88 90 GLY A C 1
ATOM 674 O O . GLY A 1 90 ? -2.850 4.054 10.986 1.00 93.88 90 GLY A O 1
ATOM 675 N N . PHE A 1 91 ? -0.613 4.048 10.762 1.00 94.56 91 PHE A N 1
ATOM 676 C CA . PHE A 1 91 ? -0.496 5.477 10.452 1.00 94.56 91 PHE A CA 1
ATOM 677 C C . PHE A 1 91 ? -1.238 5.819 9.157 1.00 94.56 91 PHE A C 1
ATOM 679 O O . PHE A 1 91 ? -2.097 6.699 9.156 1.00 94.56 91 PHE A O 1
ATOM 686 N N . TRP A 1 92 ? -0.977 5.078 8.075 1.00 93.75 92 TRP A N 1
ATOM 687 C CA . TRP A 1 92 ? -1.633 5.340 6.792 1.00 93.75 92 TRP A CA 1
ATOM 688 C C . TRP A 1 92 ? -3.125 5.054 6.808 1.00 93.75 92 TRP A C 1
ATOM 690 O O . TRP A 1 92 ? -3.880 5.768 6.148 1.00 93.75 92 TRP A O 1
ATOM 700 N N . LEU A 1 93 ? -3.566 4.057 7.581 1.00 94.00 93 LEU A N 1
ATOM 701 C CA . LEU A 1 93 ? -4.988 3.821 7.788 1.00 94.00 93 LEU A CA 1
ATOM 702 C C . LEU A 1 93 ? -5.656 5.042 8.425 1.00 94.00 93 LEU A C 1
ATOM 704 O O . LEU A 1 93 ? -6.707 5.463 7.952 1.00 94.00 93 LEU A O 1
ATOM 708 N N . ILE A 1 94 ? -5.052 5.647 9.448 1.00 93.88 94 ILE A N 1
ATOM 709 C CA . ILE A 1 94 ? -5.593 6.856 10.085 1.00 93.88 94 ILE A CA 1
ATOM 710 C C . ILE A 1 94 ? -5.606 8.031 9.098 1.00 93.88 94 ILE A C 1
ATOM 712 O O . ILE A 1 94 ? -6.666 8.604 8.840 1.00 93.88 94 ILE A O 1
ATOM 716 N N . GLU A 1 95 ? -4.452 8.363 8.513 1.00 93.81 95 GLU A N 1
ATOM 717 C CA . GLU A 1 95 ? -4.297 9.550 7.661 1.00 93.81 95 GLU A CA 1
ATOM 718 C C . GLU A 1 95 ? -5.224 9.518 6.443 1.00 93.81 95 GLU A C 1
ATOM 720 O O . GLU A 1 95 ? -5.931 10.488 6.163 1.00 93.81 95 GLU A O 1
ATOM 725 N N . ILE A 1 96 ? -5.295 8.381 5.747 1.00 92.75 96 ILE A N 1
ATOM 726 C CA . ILE A 1 96 ? -6.123 8.261 4.542 1.00 92.75 96 ILE A CA 1
A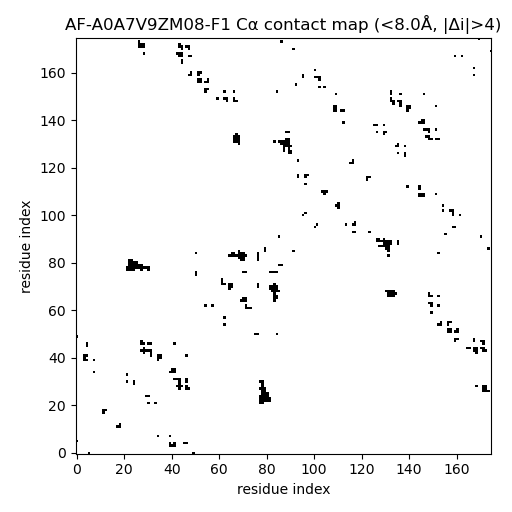TOM 727 C C . ILE A 1 96 ? -7.617 8.333 4.886 1.00 92.75 96 ILE A C 1
ATOM 729 O O . ILE A 1 96 ? -8.391 8.914 4.123 1.00 92.75 96 ILE A O 1
ATOM 733 N N . ASN A 1 97 ? -8.035 7.828 6.052 1.00 90.56 97 ASN A N 1
ATOM 734 C CA . ASN A 1 97 ? -9.419 7.983 6.508 1.00 90.56 97 ASN A CA 1
ATOM 735 C C . ASN A 1 97 ? -9.754 9.428 6.915 1.00 90.56 97 ASN A C 1
ATOM 737 O O . ASN A 1 97 ? -10.905 9.845 6.749 1.00 90.56 97 ASN A O 1
ATOM 741 N N . HIS A 1 98 ? -8.784 10.205 7.407 1.00 89.94 98 HIS A N 1
ATOM 742 C CA . HIS A 1 98 ? -8.972 11.630 7.699 1.00 89.94 98 HIS A CA 1
ATOM 743 C C . HIS A 1 98 ? -9.136 12.485 6.442 1.00 89.94 98 HIS A C 1
ATOM 745 O O . HIS A 1 98 ? -9.803 13.517 6.491 1.00 89.94 98 HIS A O 1
ATOM 751 N N . TRP A 1 99 ? -8.602 12.050 5.301 1.00 90.00 99 TRP A N 1
ATOM 752 C CA . TRP A 1 99 ? -8.797 12.744 4.024 1.00 90.00 99 TRP A CA 1
ATOM 753 C C . TRP A 1 99 ? -10.224 12.641 3.465 1.00 90.00 99 TRP A C 1
ATOM 755 O O . TRP A 1 99 ? -10.518 13.239 2.434 1.00 90.00 99 TRP A O 1
ATOM 765 N N . GLY A 1 100 ? -11.128 11.940 4.156 1.00 71.94 100 GLY A N 1
ATOM 766 C CA . GLY A 1 100 ? -12.564 11.988 3.882 1.00 71.94 100 GLY A CA 1
ATOM 767 C C . GLY A 1 100 ? -13.062 10.948 2.881 1.00 71.94 100 GLY A C 1
ATOM 768 O O . GLY A 1 100 ? -14.253 1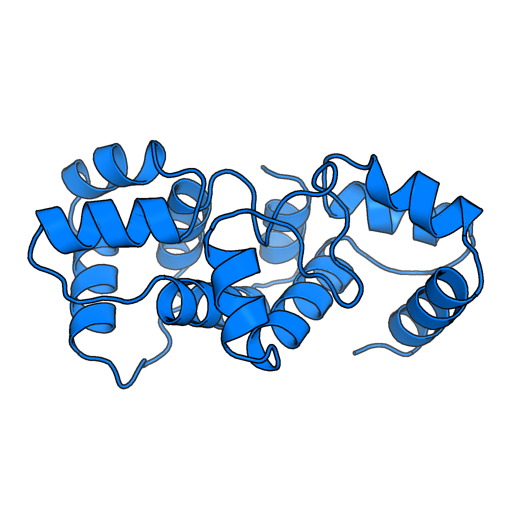0.923 2.577 1.00 71.94 100 GLY A O 1
ATOM 769 N N . TYR A 1 101 ? -12.202 10.043 2.415 1.00 69.62 101 TYR A N 1
ATOM 770 C CA . TYR A 1 101 ? -12.634 8.904 1.614 1.00 69.62 101 TYR A CA 1
ATOM 771 C C . TYR A 1 101 ? -13.245 7.851 2.548 1.00 69.62 101 TYR A C 1
ATOM 773 O O . TYR A 1 101 ? -12.569 7.255 3.383 1.00 69.62 101 TYR A O 1
ATOM 781 N N . SER A 1 102 ? -14.563 7.674 2.483 1.00 62.62 102 SER A N 1
ATOM 782 C CA . SER A 1 102 ? -15.228 6.492 3.031 1.00 62.62 102 SER A CA 1
ATOM 783 C C . SER A 1 102 ? -15.887 5.764 1.886 1.00 62.62 102 SER A C 1
ATOM 785 O O . SER A 1 102 ? -16.889 6.224 1.336 1.00 62.62 102 SER A O 1
ATOM 787 N N . GLU A 1 103 ? -15.331 4.621 1.518 1.00 62.97 103 GLU A N 1
ATOM 788 C CA . GLU A 1 103 ? -16.111 3.671 0.751 1.00 62.97 103 GLU A CA 1
ATOM 789 C C . GLU A 1 103 ? -17.138 3.016 1.670 1.00 62.97 103 GLU A C 1
ATOM 791 O O . GLU A 1 103 ? -16.836 2.669 2.814 1.00 62.97 103 GLU A O 1
ATOM 796 N N . GLN A 1 104 ? -18.354 2.845 1.162 1.00 65.69 104 GLN A N 1
ATOM 797 C CA . GLN A 1 104 ? -19.300 1.933 1.779 1.00 65.69 104 GLN A CA 1
ATOM 798 C C . GLN A 1 104 ? -18.748 0.519 1.593 1.00 65.69 104 GLN A C 1
ATOM 800 O O . GLN A 1 104 ? -18.942 -0.106 0.556 1.00 65.69 104 GLN A O 1
ATOM 805 N N . THR A 1 105 ? -18.010 0.025 2.582 1.00 76.94 105 THR A N 1
ATOM 806 C CA . THR A 1 105 ? -17.796 -1.418 2.710 1.00 76.94 105 THR A CA 1
ATOM 807 C C . THR A 1 105 ? -19.111 -2.058 3.141 1.00 76.94 105 THR A C 1
ATOM 809 O O . THR A 1 105 ? -19.819 -1.487 3.963 1.00 76.94 105 THR A O 1
ATOM 812 N N . SER A 1 106 ? -19.480 -3.213 2.593 1.00 79.81 106 SER A N 1
ATOM 813 C CA . SER A 1 106 ? -20.662 -3.957 3.054 1.00 79.81 106 SER A CA 1
ATOM 814 C C . SER A 1 106 ? -20.435 -4.648 4.404 1.00 79.81 106 SER A C 1
ATOM 816 O O . SER A 1 106 ? -21.394 -5.103 5.024 1.00 79.81 106 SER A O 1
ATOM 818 N N . ASP A 1 107 ? -19.186 -4.713 4.870 1.00 88.38 107 ASP A N 1
ATOM 819 C CA . ASP A 1 107 ? -18.824 -5.277 6.166 1.00 88.38 107 ASP A CA 1
ATOM 820 C C . ASP A 1 107 ? -19.128 -4.280 7.295 1.00 88.38 107 ASP A C 1
ATOM 822 O O . ASP A 1 107 ? -18.430 -3.280 7.485 1.00 88.38 107 ASP A O 1
ATOM 826 N N . SER A 1 108 ? -20.166 -4.577 8.078 1.00 88.94 108 SER A N 1
ATOM 827 C CA . SER A 1 108 ? -20.578 -3.761 9.222 1.00 88.94 108 SER A CA 1
ATOM 828 C C . SER A 1 108 ? -19.497 -3.631 10.300 1.00 88.94 108 SER A C 1
ATOM 830 O O . SER A 1 108 ? -19.385 -2.575 10.918 1.00 88.94 108 SER A O 1
ATOM 832 N N . SER A 1 109 ? -18.688 -4.669 10.535 1.00 93.31 109 SER A N 1
ATOM 833 C CA . SER A 1 109 ? -17.603 -4.623 11.525 1.00 93.31 109 SER A CA 1
ATOM 834 C C . SER A 1 109 ? -16.503 -3.675 11.069 1.00 93.31 109 SER A C 1
ATOM 836 O O . SER A 1 109 ? -16.014 -2.868 11.863 1.00 93.31 109 SER A O 1
ATOM 838 N N . LEU A 1 110 ? -16.148 -3.730 9.783 1.00 93.00 110 LEU A N 1
ATOM 839 C CA . LEU A 1 110 ? -15.182 -2.808 9.202 1.00 93.00 110 LEU A CA 1
ATOM 840 C C . LEU A 1 110 ? -15.717 -1.372 9.202 1.00 93.00 110 LEU A C 1
ATOM 842 O O . LEU A 1 110 ? -14.986 -0.469 9.597 1.00 93.00 110 LEU A O 1
ATOM 846 N N . GLN A 1 111 ? -16.987 -1.146 8.849 1.00 91.94 111 GLN A N 1
ATOM 847 C CA . GLN A 1 111 ? -17.598 0.187 8.942 1.00 91.94 111 GLN A CA 1
ATOM 848 C C . GLN A 1 111 ? -17.492 0.763 10.358 1.00 91.94 111 GLN A C 1
ATOM 850 O O . GLN A 1 111 ? -17.022 1.886 10.527 1.00 91.94 111 GLN A O 1
ATOM 855 N N . LEU A 1 112 ? -17.884 -0.009 11.378 1.00 93.25 112 LEU A N 1
ATOM 856 C CA . LEU A 1 112 ? -17.821 0.436 12.772 1.00 93.25 112 LEU A CA 1
ATOM 857 C C . LEU A 1 112 ? -16.380 0.720 13.217 1.00 93.25 112 LEU A C 1
ATOM 859 O O . LEU A 1 112 ? -16.140 1.693 13.934 1.00 93.25 112 LEU A O 1
ATOM 863 N N . LEU A 1 113 ? -15.417 -0.087 12.765 1.00 94.94 113 LEU A N 1
ATOM 864 C CA . LEU A 1 113 ? -14.001 0.157 13.019 1.00 94.94 113 LEU A CA 1
ATOM 865 C C . LEU A 1 113 ? -13.541 1.480 12.396 1.00 94.94 113 LEU A C 1
ATOM 867 O O . LEU A 1 113 ? -12.907 2.280 13.079 1.00 94.94 113 LEU A O 1
ATOM 871 N N . ILE A 1 114 ? -13.873 1.736 11.127 1.00 93.19 114 ILE A N 1
ATOM 872 C CA . ILE A 1 114 ? -13.521 2.991 10.448 1.00 93.19 114 ILE A CA 1
ATOM 873 C C . ILE A 1 114 ? -14.159 4.197 11.148 1.00 93.19 114 ILE A C 1
ATOM 875 O O . ILE A 1 114 ? -13.494 5.218 11.327 1.00 93.19 114 ILE A O 1
ATOM 879 N N . THR A 1 115 ? -15.409 4.082 11.599 1.00 92.00 115 THR A N 1
ATOM 880 C CA . THR A 1 115 ? -16.068 5.121 12.404 1.00 92.00 115 THR A CA 1
ATOM 881 C C . THR A 1 115 ? -15.300 5.386 13.698 1.00 92.00 115 THR A C 1
ATOM 883 O O . THR A 1 115 ? -14.952 6.533 13.973 1.00 92.00 115 THR A O 1
ATOM 886 N N . LYS A 1 116 ? -14.917 4.337 14.441 1.00 93.69 116 LYS A N 1
ATOM 887 C CA . LYS A 1 116 ? -14.101 4.483 15.659 1.00 93.69 116 LYS A CA 1
ATOM 888 C C . LYS A 1 116 ? -12.754 5.147 15.373 1.00 93.69 116 LYS A C 1
ATOM 890 O O . LYS A 1 116 ? -12.329 6.004 16.141 1.00 93.69 116 LYS A O 1
ATOM 895 N N . ILE A 1 117 ? -12.104 4.801 14.258 1.00 93.38 117 ILE A N 1
ATOM 896 C CA . ILE A 1 117 ? -10.872 5.470 13.817 1.00 93.38 117 ILE A CA 1
ATOM 897 C C . ILE A 1 117 ? -11.127 6.959 13.587 1.00 93.38 117 ILE A C 1
ATOM 899 O O . ILE A 1 117 ? -10.303 7.762 13.982 1.00 93.38 117 ILE A O 1
ATOM 903 N N . LYS A 1 118 ? -12.244 7.377 12.995 1.00 90.12 118 LYS A N 1
ATOM 904 C CA . LYS A 1 118 ? -12.498 8.808 12.750 1.00 90.12 118 LYS A CA 1
ATOM 905 C C . LYS A 1 118 ? -12.832 9.594 14.019 1.00 90.12 118 LYS A C 1
ATOM 907 O O . LYS A 1 118 ? -12.512 10.777 14.103 1.00 90.12 118 LYS A O 1
ATOM 912 N N . GLU A 1 119 ? -13.472 8.953 14.990 1.00 90.81 119 GLU A N 1
ATOM 913 C CA . GLU A 1 119 ? -14.048 9.634 16.153 1.00 90.81 119 GLU A CA 1
ATOM 914 C C . GLU A 1 119 ? -13.148 9.597 17.397 1.00 90.81 119 GLU A C 1
ATOM 916 O O . GLU A 1 119 ? -13.188 10.519 18.215 1.00 90.81 119 GLU A O 1
ATOM 921 N N . GLU A 1 120 ? -12.311 8.567 17.559 1.00 94.06 120 GLU A N 1
ATOM 922 C CA . GLU A 1 120 ? -11.667 8.277 18.841 1.00 94.06 120 GLU A CA 1
ATOM 923 C C . GLU A 1 120 ? -10.130 8.376 18.803 1.00 94.06 120 GLU A C 1
ATOM 925 O O . GLU A 1 120 ? -9.411 7.447 18.432 1.00 94.06 120 GLU A O 1
ATOM 930 N N . LYS A 1 121 ? -9.589 9.499 19.296 1.00 91.31 121 LYS A N 1
ATOM 931 C CA . LYS A 1 121 ? -8.131 9.749 19.347 1.00 91.31 121 LYS A CA 1
ATOM 932 C C . LYS A 1 121 ? -7.346 8.720 20.172 1.00 91.31 121 LYS A C 1
ATOM 934 O O . LYS A 1 121 ? -6.192 8.436 19.869 1.00 91.31 121 LYS A O 1
ATOM 939 N N . SER A 1 122 ? -7.943 8.160 21.225 1.00 92.06 122 SER A N 1
ATOM 940 C CA . SER A 1 122 ? -7.316 7.107 22.045 1.00 92.06 122 SER A CA 1
ATOM 941 C C . SER A 1 122 ? -7.048 5.838 21.227 1.00 92.06 122 SER A C 1
ATOM 943 O O . SER A 1 122 ? -6.059 5.140 21.464 1.00 92.06 122 SER A O 1
ATOM 945 N N . PHE A 1 123 ? -7.898 5.555 20.238 1.00 94.00 123 PHE A N 1
ATOM 946 C CA . PHE A 1 123 ? -7.755 4.416 19.347 1.00 94.00 123 PHE A CA 1
ATOM 947 C C . PHE A 1 123 ? -6.624 4.633 18.331 1.00 94.00 123 PHE A C 1
ATOM 949 O O . PHE A 1 123 ? -5.897 3.688 18.019 1.00 94.00 123 PHE A O 1
ATOM 956 N N . HIS A 1 124 ? -6.376 5.883 17.907 1.00 93.88 124 HIS A N 1
ATOM 957 C CA . HIS A 1 124 ? -5.216 6.227 17.067 1.00 93.88 124 HIS A CA 1
ATOM 958 C C . HIS A 1 124 ? -3.904 5.803 17.708 1.00 93.88 124 HIS A C 1
ATOM 960 O O . HIS A 1 124 ? -3.079 5.186 17.048 1.00 93.88 124 HIS A O 1
ATOM 966 N N . ILE A 1 125 ? -3.720 6.088 18.999 1.00 92.88 125 ILE A N 1
ATOM 967 C CA . ILE A 1 125 ? -2.475 5.773 19.715 1.00 92.88 125 ILE A CA 1
ATOM 968 C C . ILE A 1 125 ? -2.176 4.270 19.650 1.00 92.88 125 ILE A C 1
ATOM 970 O O . ILE A 1 125 ? -1.027 3.878 19.453 1.00 92.88 125 ILE A O 1
ATOM 974 N N . GLN A 1 126 ? -3.207 3.428 19.760 1.00 94.31 126 GLN A N 1
ATOM 975 C CA . GLN A 1 126 ? -3.055 1.977 19.643 1.00 94.31 126 GLN A CA 1
ATOM 976 C C . GLN A 1 126 ? -2.646 1.579 18.218 1.00 94.31 126 GLN A C 1
ATOM 978 O O . GLN A 1 126 ? -1.702 0.808 18.038 1.00 94.31 126 GLN A O 1
ATOM 983 N N . LEU A 1 127 ? -3.312 2.144 17.208 1.00 94.88 127 LEU A N 1
ATOM 984 C CA . LEU A 1 127 ? -3.043 1.859 15.799 1.00 94.88 127 LEU A CA 1
ATOM 985 C C . LEU A 1 127 ? -1.689 2.382 15.311 1.00 94.88 127 LEU A C 1
ATOM 987 O O . LEU A 1 127 ? -1.071 1.730 14.482 1.00 94.88 127 LEU A O 1
ATOM 991 N N . LEU A 1 128 ? -1.173 3.492 15.838 1.00 94.19 128 LEU A N 1
ATOM 992 C CA . LEU A 1 128 ? 0.134 4.035 15.437 1.00 94.19 128 LEU A CA 1
ATOM 993 C C . LEU A 1 128 ? 1.300 3.069 15.705 1.00 94.19 128 LEU A C 1
ATOM 995 O O . LEU A 1 128 ? 2.365 3.202 15.106 1.00 94.19 128 LEU A O 1
ATOM 999 N N . THR A 1 129 ? 1.108 2.084 16.585 1.00 91.12 129 THR A N 1
ATOM 1000 C CA . THR A 1 129 ? 2.103 1.031 16.842 1.00 91.12 129 THR A CA 1
ATOM 1001 C C . THR A 1 129 ? 2.047 -0.127 15.841 1.00 91.12 129 THR A C 1
ATOM 1003 O O . THR A 1 129 ? 2.995 -0.911 15.766 1.00 91.12 129 THR A O 1
ATOM 1006 N N . ALA A 1 130 ? 0.966 -0.226 15.060 1.00 93.69 130 ALA A N 1
ATOM 1007 C CA . ALA A 1 130 ? 0.725 -1.300 14.110 1.00 93.69 130 ALA A CA 1
ATOM 1008 C C . ALA A 1 130 ? 1.565 -1.113 12.839 1.00 93.69 130 ALA A C 1
ATOM 1010 O O . ALA A 1 130 ? 1.430 -0.127 12.107 1.00 93.69 130 ALA A O 1
ATOM 1011 N N . LYS A 1 131 ? 2.437 -2.085 12.566 1.00 91.19 131 LYS A N 1
ATOM 1012 C CA . LYS A 1 131 ? 3.346 -2.080 11.413 1.00 91.19 131 LYS A CA 1
ATOM 1013 C C . LYS A 1 131 ? 2.763 -2.828 10.219 1.00 91.19 131 LYS A C 1
ATOM 1015 O O . LYS A 1 131 ? 3.215 -2.601 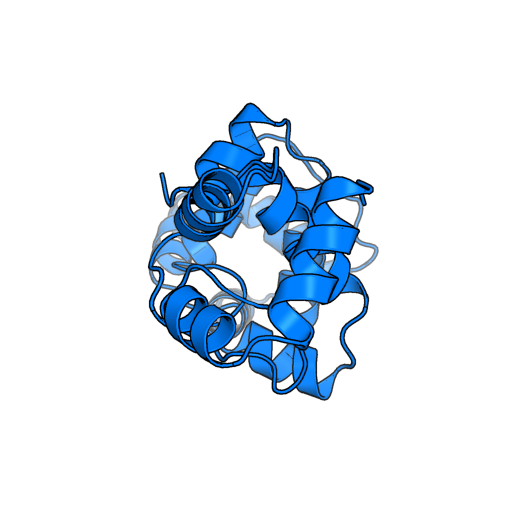9.100 1.00 91.19 131 LYS A O 1
ATOM 1020 N N . SER A 1 132 ? 1.782 -3.693 10.453 1.00 93.25 132 SER A N 1
ATOM 1021 C CA . SER A 1 132 ? 1.096 -4.502 9.447 1.00 93.25 132 SER A CA 1
ATOM 1022 C C . SER A 1 132 ? -0.430 -4.416 9.588 1.00 93.25 132 SER A C 1
ATOM 1024 O O . SER A 1 132 ? -0.948 -3.896 10.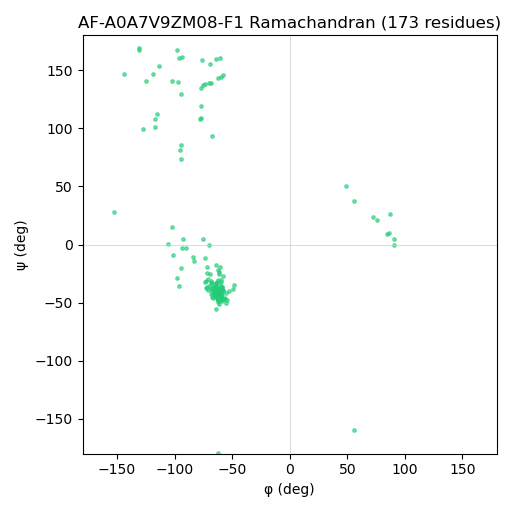578 1.00 93.25 132 SER A O 1
ATOM 1026 N N . PHE A 1 133 ? -1.166 -4.933 8.602 1.00 95.00 133 PHE A N 1
ATOM 1027 C CA . PHE A 1 133 ? -2.624 -5.054 8.701 1.00 95.00 133 PHE A CA 1
ATOM 1028 C C . PHE A 1 133 ? -3.045 -6.153 9.677 1.00 95.00 133 PHE A C 1
ATOM 1030 O O . PHE A 1 133 ? -4.126 -6.061 10.255 1.00 95.00 133 PHE A O 1
ATOM 1037 N N . GLU A 1 134 ? -2.182 -7.143 9.912 1.00 94.94 134 GLU A N 1
ATOM 1038 C CA . GLU A 1 134 ? -2.384 -8.139 10.965 1.00 94.94 134 GLU A CA 1
ATOM 1039 C C . GLU A 1 134 ? -2.348 -7.484 12.353 1.00 94.94 134 GLU A C 1
ATOM 1041 O O . GLU A 1 134 ? -3.257 -7.686 13.156 1.00 94.94 134 GLU A O 1
ATOM 1046 N N . ASP A 1 135 ? -1.382 -6.588 12.592 1.00 95.56 135 ASP A N 1
ATOM 1047 C CA . ASP A 1 135 ? -1.298 -5.824 13.844 1.00 95.56 135 ASP A CA 1
ATOM 1048 C C . ASP A 1 135 ? -2.548 -4.946 14.047 1.00 95.56 135 ASP A C 1
ATOM 1050 O O . ASP A 1 135 ? -3.063 -4.823 15.162 1.00 95.56 135 ASP A O 1
ATOM 1054 N N . ILE A 1 136 ? -3.062 -4.337 12.967 1.00 96.56 136 ILE A N 1
ATOM 1055 C CA . ILE A 1 136 ? -4.316 -3.568 13.002 1.00 96.56 136 ILE A CA 1
ATOM 1056 C C . ILE A 1 136 ? -5.484 -4.487 13.373 1.00 96.56 136 ILE A C 1
ATOM 1058 O O . ILE A 1 136 ? -6.286 -4.127 14.235 1.00 96.56 136 ILE A O 1
ATOM 1062 N N . ALA A 1 137 ? -5.581 -5.667 12.756 1.00 96.69 137 ALA A N 1
ATOM 1063 C CA . ALA A 1 137 ? -6.630 -6.636 13.055 1.00 96.69 137 ALA A CA 1
ATOM 1064 C C . ALA A 1 137 ? -6.559 -7.117 14.516 1.00 96.69 137 ALA A C 1
ATOM 1066 O O . ALA A 1 137 ? -7.592 -7.222 15.175 1.00 96.69 137 ALA A O 1
ATOM 1067 N N . ASP A 1 138 ? -5.361 -7.322 15.072 1.00 97.00 138 ASP A N 1
ATOM 1068 C CA . ASP A 1 138 ? -5.157 -7.634 16.493 1.00 97.00 138 ASP A CA 1
ATOM 1069 C C . ASP A 1 138 ? -5.610 -6.496 17.422 1.00 97.00 138 ASP A C 1
ATOM 1071 O O . ASP A 1 138 ? -6.251 -6.734 18.453 1.00 97.00 138 ASP A O 1
ATOM 1075 N N . VAL A 1 139 ? -5.288 -5.241 17.091 1.00 96.94 139 VAL A N 1
ATOM 1076 C CA . VAL A 1 139 ? -5.785 -4.065 17.831 1.00 96.94 139 VAL A CA 1
ATOM 1077 C C . VAL A 1 139 ? -7.312 -3.998 17.758 1.00 96.94 139 VAL A C 1
ATOM 1079 O O . VAL A 1 139 ? -7.967 -3.818 18.786 1.00 96.94 139 VAL A O 1
ATOM 1082 N N . ALA A 1 140 ? -7.887 -4.193 16.574 1.00 96.75 140 ALA A N 1
ATOM 1083 C CA . ALA A 1 140 ? -9.325 -4.166 16.351 1.00 96.75 140 ALA A CA 1
ATOM 1084 C C . ALA A 1 140 ? -10.042 -5.273 17.150 1.00 96.75 140 ALA A C 1
ATOM 1086 O O . ALA A 1 140 ? -10.981 -4.976 17.890 1.00 96.75 140 ALA A O 1
ATOM 1087 N N . ARG A 1 141 ? -9.537 -6.514 17.121 1.00 96.88 141 ARG A N 1
ATOM 1088 C CA . ARG A 1 141 ? -10.076 -7.646 17.898 1.00 96.88 141 ARG A CA 1
ATOM 1089 C C . ARG A 1 141 ? -10.070 -7.387 19.402 1.00 96.88 141 ARG A C 1
ATOM 1091 O O . ARG A 1 141 ? -11.076 -7.628 20.065 1.00 96.88 141 ARG A O 1
ATOM 1098 N N . ARG A 1 142 ? -8.988 -6.817 19.947 1.00 96.25 142 ARG A N 1
ATOM 1099 C CA . ARG A 1 142 ? -8.916 -6.420 21.371 1.00 96.25 142 ARG A CA 1
ATOM 1100 C C . ARG A 1 142 ? -9.934 -5.346 21.759 1.00 96.25 142 ARG A C 1
ATOM 1102 O O . ARG A 1 142 ? -10.274 -5.233 22.930 1.00 96.25 142 ARG A O 1
ATOM 1109 N N . ASN A 1 143 ? -10.424 -4.587 20.784 1.00 95.50 143 ASN A N 1
ATOM 1110 C CA . ASN A 1 143 ? -11.442 -3.556 20.962 1.00 95.50 143 ASN A CA 1
ATOM 1111 C C . ASN A 1 143 ? -12.842 -4.023 20.510 1.00 95.50 143 ASN A C 1
ATOM 1113 O O . ASN A 1 143 ? -13.736 -3.194 20.359 1.00 95.50 143 ASN A O 1
ATOM 1117 N N . GLY A 1 144 ? -13.043 -5.333 20.316 1.00 96.06 144 GLY A N 1
ATOM 1118 C CA . GLY A 1 144 ? -14.351 -5.933 20.034 1.00 96.06 144 GLY A CA 1
ATOM 1119 C C . GLY A 1 144 ? -14.764 -5.953 18.560 1.00 96.06 144 GLY A C 1
ATOM 1120 O O . GLY A 1 144 ? -15.911 -6.279 18.266 1.00 96.06 144 GLY A O 1
ATOM 1121 N N . PHE A 1 145 ? -13.863 -5.632 17.628 1.00 96.38 145 PHE A N 1
ATOM 1122 C CA . PHE A 1 145 ? -14.144 -5.677 16.191 1.00 96.38 145 PHE A CA 1
ATOM 1123 C C . PHE A 1 145 ? -13.703 -7.007 15.585 1.00 96.38 145 PHE A C 1
ATOM 1125 O O . PHE A 1 145 ? -12.553 -7.416 15.735 1.00 96.38 145 PHE A O 1
ATOM 1132 N N . ASN A 1 146 ? -14.600 -7.655 14.845 1.00 95.19 146 ASN A N 1
ATOM 1133 C CA . ASN A 1 146 ? -14.275 -8.851 14.077 1.00 95.19 146 ASN A CA 1
ATOM 1134 C C . ASN A 1 146 ? -13.939 -8.467 12.630 1.00 95.19 146 ASN A C 1
ATOM 1136 O O . ASN A 1 146 ? -14.805 -8.519 11.762 1.00 95.19 146 ASN A O 1
ATOM 1140 N N . VAL A 1 147 ? -12.702 -8.025 12.401 1.00 94.94 147 VAL A N 1
ATOM 1141 C CA . VAL A 1 147 ? -12.185 -7.673 11.070 1.00 94.94 147 VAL A CA 1
ATOM 1142 C C . VAL A 1 147 ? -11.001 -8.559 10.708 1.00 94.94 147 VAL A C 1
ATOM 1144 O O . VAL A 1 147 ? -10.205 -8.935 11.572 1.00 94.94 147 VAL A O 1
ATOM 1147 N N . ILE A 1 148 ? -10.873 -8.867 9.421 1.00 94.62 148 ILE A N 1
ATOM 1148 C CA . ILE A 1 148 ? -9.777 -9.669 8.881 1.00 94.62 148 ILE A CA 1
ATOM 1149 C C . ILE A 1 148 ? -8.760 -8.733 8.217 1.00 94.62 148 ILE A C 1
ATOM 1151 O O . ILE A 1 148 ? -9.120 -7.757 7.554 1.00 94.62 148 ILE A O 1
ATOM 1155 N N . ALA A 1 149 ? -7.468 -9.025 8.386 1.00 95.19 149 ALA A N 1
ATOM 1156 C CA . ALA A 1 149 ? -6.378 -8.193 7.876 1.00 95.19 149 ALA A CA 1
ATOM 1157 C C . ALA A 1 149 ? -6.414 -8.021 6.345 1.00 95.19 149 ALA A C 1
ATOM 1159 O O . ALA A 1 149 ? -6.129 -6.937 5.835 1.00 95.19 149 ALA A O 1
ATOM 1160 N N . GLY A 1 150 ? -6.812 -9.063 5.610 1.00 94.12 150 GLY A N 1
ATOM 1161 C CA . GLY A 1 150 ? -6.989 -9.004 4.158 1.00 94.12 150 GLY A CA 1
ATOM 1162 C C . GLY A 1 150 ? -8.056 -7.996 3.715 1.00 94.12 150 GLY A C 1
ATOM 1163 O O . GLY A 1 150 ? -7.839 -7.259 2.752 1.00 94.12 150 GLY A O 1
ATOM 1164 N N . ASP A 1 151 ? -9.169 -7.898 4.445 1.00 93.81 151 ASP A N 1
ATOM 1165 C CA . ASP A 1 151 ? -10.243 -6.948 4.131 1.00 93.81 151 ASP A CA 1
ATOM 1166 C C . ASP A 1 151 ? -9.839 -5.511 4.460 1.00 93.81 151 ASP A C 1
ATOM 1168 O O . ASP A 1 151 ? -10.110 -4.601 3.678 1.00 93.81 151 ASP A O 1
ATOM 1172 N N . LEU A 1 152 ? -9.095 -5.306 5.552 1.00 94.31 152 LEU A N 1
ATOM 1173 C CA . LEU A 1 152 ? -8.471 -4.015 5.863 1.00 94.31 152 LEU A CA 1
ATOM 1174 C C . LEU A 1 152 ? -7.489 -3.578 4.770 1.00 94.31 152 LEU A C 1
ATOM 1176 O O . LEU A 1 152 ? -7.505 -2.424 4.339 1.00 94.31 152 LEU A O 1
ATOM 1180 N N . LEU A 1 153 ? -6.650 -4.502 4.301 1.00 94.81 153 LEU A N 1
ATOM 1181 C CA . LEU A 1 153 ? -5.693 -4.255 3.229 1.00 94.81 153 LEU A CA 1
ATOM 1182 C C . LEU A 1 153 ? -6.406 -3.884 1.916 1.00 94.81 153 LEU A C 1
ATOM 1184 O O . LEU A 1 153 ? -6.021 -2.911 1.262 1.00 94.81 153 LEU A O 1
ATOM 1188 N N . ARG A 1 154 ? -7.469 -4.607 1.542 1.00 93.88 154 ARG A N 1
ATOM 1189 C CA . ARG A 1 154 ? -8.297 -4.276 0.367 1.00 93.88 154 ARG A CA 1
ATOM 1190 C C . ARG A 1 154 ? -8.993 -2.930 0.520 1.00 93.88 154 ARG A C 1
ATOM 1192 O O . ARG A 1 154 ? -8.955 -2.128 -0.407 1.00 93.88 154 ARG A O 1
ATOM 1199 N N . TYR A 1 155 ? -9.567 -2.652 1.688 1.00 94.19 155 TYR A N 1
ATOM 1200 C CA . TYR A 1 155 ? -10.173 -1.356 1.986 1.00 94.19 155 TYR A CA 1
ATOM 1201 C C . TYR A 1 155 ? -9.167 -0.217 1.804 1.00 94.19 155 TYR A C 1
ATOM 1203 O O . TYR A 1 155 ? -9.465 0.771 1.129 1.00 94.19 155 TYR A O 1
ATOM 1211 N N . GLN A 1 156 ? -7.955 -0.374 2.342 1.00 93.62 156 GLN A N 1
ATOM 1212 C CA . GLN A 1 156 ? -6.891 0.615 2.209 1.00 93.62 156 GLN A CA 1
ATOM 1213 C C . GLN A 1 156 ? -6.482 0.821 0.749 1.00 93.62 156 GLN A C 1
ATOM 1215 O O . GLN A 1 156 ? -6.330 1.959 0.303 1.00 93.62 156 GLN A O 1
ATOM 1220 N N . ALA A 1 157 ? -6.325 -0.268 -0.006 1.00 94.25 157 ALA A N 1
ATOM 1221 C CA . ALA A 1 157 ? -6.009 -0.203 -1.426 1.00 94.25 157 ALA A CA 1
ATOM 1222 C C . ALA A 1 157 ? -7.109 0.515 -2.220 1.00 94.25 157 ALA A C 1
ATOM 1224 O O . ALA A 1 157 ? -6.809 1.364 -3.061 1.00 94.25 157 ALA A O 1
ATOM 1225 N N . ALA A 1 158 ? -8.377 0.253 -1.907 1.00 93.75 158 ALA A N 1
ATOM 1226 C CA . ALA A 1 158 ? -9.504 0.935 -2.525 1.00 93.75 158 ALA A CA 1
ATOM 1227 C C . ALA A 1 158 ? -9.541 2.439 -2.196 1.00 93.75 158 ALA A C 1
ATOM 1229 O O . ALA A 1 158 ? -9.846 3.243 -3.078 1.00 93.75 158 ALA A O 1
ATOM 1230 N N . GLN A 1 159 ? -9.160 2.846 -0.976 1.00 93.69 159 GLN A N 1
ATOM 1231 C CA . GLN A 1 159 ? -9.008 4.270 -0.649 1.00 93.69 159 GLN A CA 1
ATOM 1232 C C . GLN A 1 159 ? -7.846 4.907 -1.422 1.00 93.69 159 GLN A C 1
ATOM 1234 O O . GLN A 1 159 ? -7.993 6.005 -1.952 1.00 93.69 159 GLN A O 1
ATOM 1239 N N . ILE A 1 160 ? -6.712 4.208 -1.551 1.00 94.19 160 ILE A N 1
ATOM 1240 C CA . ILE A 1 160 ? -5.541 4.697 -2.297 1.00 94.19 160 ILE A CA 1
ATOM 1241 C C . ILE A 1 160 ? -5.878 5.003 -3.759 1.00 94.19 160 ILE A C 1
ATOM 1243 O O . ILE A 1 160 ? -5.416 6.002 -4.311 1.00 94.19 160 ILE A O 1
ATOM 1247 N N . LEU A 1 161 ? -6.721 4.181 -4.385 1.00 93.88 161 LEU A N 1
ATOM 1248 C CA . LEU A 1 161 ? -7.171 4.399 -5.761 1.00 93.88 161 LEU A CA 1
ATOM 1249 C C . LEU A 1 161 ? -7.997 5.684 -5.945 1.00 93.88 161 LEU A C 1
ATOM 1251 O O . LEU A 1 161 ? -8.135 6.143 -7.076 1.00 93.88 161 LEU A O 1
ATOM 1255 N N . LYS A 1 162 ? -8.521 6.270 -4.861 1.00 93.31 162 LYS A N 1
ATOM 1256 C CA . LYS A 1 162 ? -9.361 7.481 -4.874 1.00 93.31 162 LYS A CA 1
ATOM 1257 C C . LYS A 1 162 ? -8.616 8.755 -4.493 1.00 93.31 162 LYS A C 1
ATOM 1259 O O . LYS A 1 162 ? -9.176 9.837 -4.634 1.00 93.31 162 LYS A O 1
ATOM 1264 N N . LEU A 1 163 ? -7.381 8.633 -4.015 1.00 94.12 163 LEU A N 1
ATOM 1265 C CA . LEU A 1 163 ? -6.566 9.776 -3.622 1.00 94.12 163 LEU A CA 1
ATOM 1266 C C . LEU A 1 163 ? -6.340 10.723 -4.797 1.00 94.12 163 LEU A C 1
ATOM 1268 O O . LEU A 1 163 ? -6.115 10.276 -5.929 1.00 94.12 163 LEU A O 1
ATOM 1272 N N . SER A 1 164 ? -6.301 12.025 -4.507 1.00 94.69 164 SER A N 1
ATOM 1273 C CA . SER A 1 164 ? -5.754 13.004 -5.447 1.00 94.69 164 SER A CA 1
ATOM 1274 C C . SER A 1 164 ? -4.285 12.687 -5.747 1.00 94.69 164 SER A C 1
ATOM 1276 O O . SER A 1 164 ? -3.625 11.972 -4.988 1.00 94.69 164 SER A O 1
ATOM 1278 N N . ASP A 1 165 ? -3.750 13.215 -6.847 1.00 94.69 165 ASP A N 1
ATOM 1279 C CA . ASP A 1 165 ? -2.337 13.004 -7.190 1.00 94.69 165 ASP A CA 1
ATOM 1280 C C . ASP A 1 165 ? -1.400 13.500 -6.085 1.00 94.69 165 ASP A C 1
ATOM 1282 O O . ASP A 1 165 ? -0.457 12.803 -5.729 1.00 94.69 165 ASP A O 1
ATOM 1286 N N . GLU A 1 166 ? -1.706 14.644 -5.471 1.00 95.38 166 GLU A N 1
ATOM 1287 C CA . GLU A 1 166 ? -0.933 15.191 -4.352 1.00 95.38 166 GLU A CA 1
ATOM 1288 C C . GLU A 1 166 ? -0.918 14.246 -3.140 1.00 95.38 166 GLU A C 1
ATOM 1290 O O . GLU A 1 166 ? 0.137 13.974 -2.566 1.00 95.38 166 GLU A O 1
ATOM 1295 N N . GLN A 1 167 ? -2.078 13.700 -2.771 1.00 95.38 167 GLN A N 1
ATOM 1296 C CA . GLN A 1 167 ? -2.200 12.763 -1.654 1.00 95.38 167 GLN A CA 1
ATOM 1297 C C . GLN A 1 167 ? -1.504 11.433 -1.947 1.00 95.38 167 GLN A C 1
ATOM 1299 O O . GLN A 1 167 ? -0.770 10.921 -1.105 1.00 95.38 167 GLN A O 1
ATOM 1304 N N . ALA A 1 168 ? -1.703 10.874 -3.141 1.00 95.31 168 ALA A N 1
ATOM 1305 C CA . ALA A 1 168 ? -1.053 9.635 -3.555 1.00 95.31 168 ALA A CA 1
ATOM 1306 C C . ALA A 1 168 ? 0.476 9.789 -3.597 1.00 95.31 168 ALA A C 1
ATOM 1308 O O . ALA A 1 168 ? 1.202 8.902 -3.153 1.00 95.31 168 ALA A O 1
ATOM 1309 N N . GLU A 1 169 ? 0.971 10.931 -4.068 1.00 95.44 169 GLU A N 1
ATOM 1310 C CA . GLU A 1 169 ? 2.400 11.235 -4.098 1.00 95.44 169 GLU A CA 1
ATOM 1311 C C . GLU A 1 169 ? 2.976 11.389 -2.684 1.00 95.44 169 GLU A C 1
ATOM 1313 O O . GLU A 1 169 ? 4.084 10.933 -2.401 1.00 95.44 169 GLU A O 1
ATOM 1318 N N . ARG A 1 170 ? 2.202 11.972 -1.765 1.00 95.12 170 ARG A N 1
ATOM 1319 C CA . ARG A 1 170 ? 2.560 12.069 -0.350 1.00 95.12 170 ARG A CA 1
ATOM 1320 C C . ARG A 1 170 ? 2.710 10.686 0.302 1.00 95.12 170 ARG A C 1
ATOM 1322 O O . ARG A 1 170 ? 3.743 10.418 0.916 1.00 95.12 170 ARG A O 1
ATOM 1329 N N . VAL A 1 171 ? 1.747 9.787 0.078 1.00 94.38 171 VAL A N 1
ATOM 1330 C CA . VAL A 1 171 ? 1.832 8.383 0.528 1.00 94.38 171 VAL A CA 1
ATOM 1331 C C . VAL A 1 171 ? 3.041 7.685 -0.092 1.00 94.38 171 VAL A C 1
ATOM 1333 O O . VAL A 1 171 ? 3.795 7.012 0.606 1.00 94.38 171 VAL A O 1
ATOM 1336 N N . ALA A 1 172 ? 3.275 7.878 -1.393 1.00 93.44 172 ALA A N 1
ATOM 1337 C CA . ALA A 1 172 ? 4.386 7.244 -2.096 1.00 93.44 172 ALA A CA 1
ATOM 1338 C C . ALA A 1 172 ? 5.770 7.646 -1.545 1.00 93.44 172 ALA A C 1
ATOM 1340 O O . ALA A 1 172 ? 6.723 6.877 -1.683 1.00 93.44 172 ALA A O 1
ATOM 1341 N N . ARG A 1 173 ? 5.877 8.821 -0.914 1.00 92.88 173 ARG A N 1
ATOM 1342 C CA . ARG A 1 173 ? 7.098 9.353 -0.284 1.00 92.88 173 ARG A CA 1
ATOM 1343 C C . ARG A 1 173 ? 7.227 9.032 1.204 1.00 92.88 173 ARG A C 1
ATOM 1345 O O . ARG A 1 173 ? 8.205 9.443 1.817 1.00 92.88 173 ARG A O 1
ATOM 1352 N N . GLY A 1 174 ? 6.244 8.382 1.825 1.00 87.06 174 GLY A N 1
ATOM 1353 C CA . GLY A 1 174 ? 6.321 8.118 3.261 1.00 87.06 174 GLY A CA 1
ATOM 1354 C C . GLY A 1 174 ? 6.130 9.362 4.156 1.00 87.06 174 GLY A C 1
ATOM 1355 O O . GLY A 1 174 ? 6.672 9.374 5.259 1.00 87.06 174 GLY A O 1
ATOM 1356 N N . ARG A 1 175 ? 5.464 10.438 3.689 1.00 76.56 175 ARG A N 1
ATOM 1357 C CA . ARG A 1 175 ? 5.426 11.767 4.363 1.00 76.56 175 ARG A CA 1
ATOM 1358 C C . ARG A 1 175 ? 4.036 12.224 4.795 1.00 76.56 175 ARG A C 1
ATOM 1360 O O . ARG A 1 175 ? 3.069 11.902 4.095 1.00 76.56 175 ARG A O 1
#